Protein AF-A0A220SX98-F1 (afdb_monomer_lite)

Radius of gyration: 22.5 Å; chains: 1; bounding box: 33×37×73 Å

Sequence (155 aa):
MLACMFTDADPYYVVPEGYNEDTEEEHKTVSHGMESIKSLPAYPVTEPDLQLIQVLAFIEEEQPDDSPYGVLLKDIGEYLLEQDLPAVHGSNKS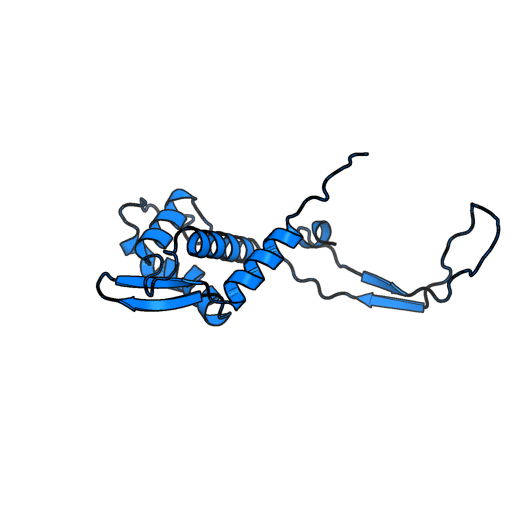PGEAEDIYPTVNQKVVNPLLKRQLISKTRLNGGTQIRTTQEGKEMLALAESLTGEQPSGTL

Structure (mmCIF, N/CA/C/O backbone):
data_AF-A0A220SX98-F1
#
_entry.id   AF-A0A220SX98-F1
#
loop_
_atom_site.group_PDB
_atom_site.id
_atom_site.type_symbol
_atom_site.label_atom_id
_atom_site.label_alt_id
_atom_site.label_comp_id
_atom_site.label_asym_id
_atom_site.label_entity_id
_atom_site.label_seq_id
_atom_site.pdbx_PDB_ins_code
_atom_site.Cartn_x
_atom_site.Cartn_y
_atom_site.Cartn_z
_atom_site.occupancy
_atom_site.B_iso_or_equiv
_atom_site.auth_seq_id
_atom_site.auth_comp_id
_atom_site.auth_asym_id
_atom_site.auth_atom_id
_atom_site.pdbx_PDB_model_num
ATOM 1 N N . MET A 1 1 ? 0.215 -5.978 -26.351 1.00 51.53 1 MET A N 1
ATOM 2 C CA . MET A 1 1 ? 1.145 -6.582 -25.370 1.00 51.53 1 MET A CA 1
ATOM 3 C C . MET A 1 1 ? 0.519 -6.720 -23.988 1.00 51.53 1 MET A C 1
ATOM 5 O O . MET A 1 1 ? 0.651 -7.792 -23.425 1.00 51.53 1 MET A O 1
ATOM 9 N N . LEU A 1 2 ? -0.230 -5.730 -23.482 1.00 48.94 2 LEU A N 1
ATOM 10 C CA . LEU A 1 2 ? -0.939 -5.845 -22.194 1.00 48.94 2 LEU A CA 1
ATOM 11 C C . LEU A 1 2 ? -1.911 -7.032 -22.121 1.00 48.94 2 LEU A C 1
ATOM 13 O O . LEU A 1 2 ? -1.842 -7.798 -21.172 1.00 48.94 2 LEU A O 1
ATOM 17 N N . ALA A 1 3 ? -2.727 -7.270 -23.156 1.00 47.91 3 ALA A N 1
ATOM 18 C CA . ALA A 1 3 ? -3.618 -8.439 -23.195 1.00 47.91 3 ALA A CA 1
ATOM 19 C C . ALA A 1 3 ? -2.865 -9.780 -23.066 1.00 47.91 3 ALA A C 1
ATOM 21 O O . ALA A 1 3 ? -3.384 -10.715 -22.472 1.00 47.91 3 ALA A O 1
ATOM 22 N N . CYS A 1 4 ? -1.626 -9.852 -23.565 1.00 46.12 4 CYS A N 1
ATOM 23 C CA . CYS A 1 4 ? -0.768 -11.024 -23.406 1.00 46.12 4 CYS A CA 1
ATOM 24 C C . CYS A 1 4 ? -0.206 -11.136 -21.982 1.00 46.12 4 CYS A C 1
ATOM 26 O O . CYS A 1 4 ? 0.002 -12.251 -21.541 1.00 46.12 4 CYS A O 1
ATOM 28 N N . MET A 1 5 ? 0.005 -10.022 -21.264 1.00 54.25 5 MET A N 1
ATOM 29 C CA . MET A 1 5 ? 0.487 -10.001 -19.869 1.00 54.25 5 MET A CA 1
ATOM 30 C C . MET A 1 5 ? -0.580 -10.435 -18.854 1.00 54.25 5 MET A C 1
ATOM 32 O O . MET A 1 5 ? -0.233 -10.885 -17.767 1.00 54.25 5 MET A O 1
ATOM 36 N N . PHE A 1 6 ? -1.864 -10.320 -19.217 1.00 53.19 6 PHE A N 1
ATOM 37 C CA . PHE A 1 6 ? -2.990 -10.917 -18.485 1.00 53.19 6 PHE A CA 1
ATOM 38 C C . PHE A 1 6 ? -3.149 -12.427 -18.758 1.00 53.19 6 PHE A C 1
ATOM 40 O O . PHE A 1 6 ? -4.004 -13.076 -18.160 1.00 53.19 6 PHE A O 1
ATOM 47 N N . THR A 1 7 ? -2.342 -12.993 -19.662 1.00 54.16 7 THR A N 1
ATOM 48 C CA . THR A 1 7 ? -2.338 -14.415 -20.039 1.00 54.16 7 THR A CA 1
ATOM 49 C C . THR A 1 7 ? -0.933 -15.007 -19.877 1.00 54.16 7 THR A C 1
ATOM 51 O O . THR A 1 7 ? 0.038 -14.272 -19.753 1.00 54.16 7 THR A O 1
ATOM 54 N N . ASP A 1 8 ? -0.781 -16.330 -19.908 1.00 57.34 8 ASP A N 1
ATOM 55 C CA . ASP A 1 8 ? 0.533 -17.000 -19.815 1.00 57.34 8 ASP A CA 1
ATOM 56 C C . ASP A 1 8 ? 1.270 -17.017 -21.176 1.00 57.34 8 ASP A C 1
ATOM 58 O O . ASP A 1 8 ? 1.708 -18.056 -21.663 1.00 57.34 8 ASP A O 1
ATOM 62 N N . ALA A 1 9 ? 1.291 -15.876 -21.876 1.00 59.44 9 ALA A N 1
ATOM 63 C CA . ALA A 1 9 ? 1.797 -15.764 -23.244 1.00 59.44 9 ALA A CA 1
ATOM 64 C C . ALA A 1 9 ? 3.197 -15.130 -23.285 1.00 59.44 9 ALA A C 1
ATOM 66 O O . ALA A 1 9 ? 3.392 -14.034 -22.764 1.00 59.44 9 ALA A O 1
ATOM 67 N N .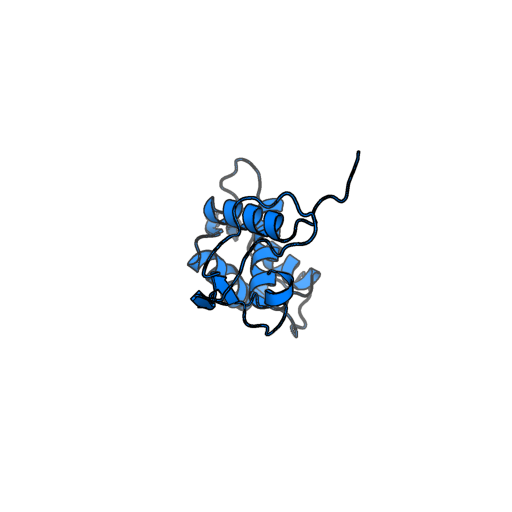 ASP A 1 10 ? 4.141 -15.775 -23.980 1.00 60.31 10 ASP A N 1
ATOM 68 C CA . ASP A 1 10 ? 5.526 -15.308 -24.128 1.00 60.31 10 ASP A CA 1
ATOM 69 C C . ASP A 1 10 ? 5.661 -14.207 -25.202 1.00 60.31 10 ASP A C 1
ATOM 71 O O . ASP A 1 10 ? 5.522 -14.486 -26.401 1.00 60.31 10 ASP A O 1
ATOM 75 N N . PRO A 1 11 ? 5.957 -12.946 -24.831 1.00 66.69 11 PRO A N 1
ATOM 76 C CA . PRO A 1 11 ? 6.119 -11.878 -25.804 1.00 66.69 11 PRO A CA 1
ATOM 77 C C . PRO A 1 11 ? 7.473 -11.981 -26.515 1.00 66.69 11 PRO A C 1
ATOM 79 O O . PRO A 1 11 ? 8.537 -12.104 -25.900 1.00 66.69 11 PRO A O 1
ATOM 82 N N . TYR A 1 12 ? 7.446 -11.844 -27.838 1.00 65.94 12 TYR A N 1
ATOM 83 C CA . TYR A 1 12 ? 8.647 -11.782 -28.659 1.00 65.94 12 TYR A CA 1
ATOM 84 C C . TYR A 1 12 ? 8.547 -10.661 -29.693 1.00 65.94 12 TYR A C 1
ATOM 86 O O . TYR A 1 12 ? 7.475 -10.357 -30.214 1.00 65.94 12 TYR A O 1
ATOM 94 N N . TYR A 1 13 ? 9.684 -10.036 -29.982 1.00 77.94 13 TYR A N 1
ATOM 95 C CA . TYR A 1 13 ? 9.825 -9.031 -31.028 1.00 77.94 13 TYR A CA 1
ATOM 96 C C . TYR A 1 13 ? 10.687 -9.590 -32.160 1.00 77.94 13 TYR A C 1
ATOM 98 O O . TYR A 1 13 ? 11.760 -10.144 -31.908 1.00 77.94 13 TYR A O 1
ATOM 106 N N . VAL A 1 14 ? 10.224 -9.440 -33.401 1.00 79.06 14 VAL A N 1
ATOM 107 C CA . VAL A 1 14 ? 10.950 -9.885 -34.595 1.00 79.06 14 VAL A CA 1
ATOM 108 C C . VAL A 1 14 ? 11.662 -8.696 -35.223 1.00 79.06 14 VAL A C 1
ATOM 110 O O . VAL A 1 14 ? 11.027 -7.696 -35.551 1.00 79.06 14 VAL A O 1
ATOM 113 N N . VAL A 1 15 ? 12.974 -8.823 -35.412 1.00 81.69 15 VAL A N 1
ATOM 114 C CA . VAL A 1 15 ? 13.767 -7.885 -36.211 1.00 81.69 15 VAL A CA 1
ATOM 115 C C . VAL A 1 15 ? 13.828 -8.433 -37.642 1.00 81.69 15 VAL A C 1
ATOM 117 O O . VAL A 1 15 ? 14.360 -9.535 -37.830 1.00 81.69 15 VAL A O 1
ATOM 120 N N . PRO A 1 16 ? 13.256 -7.740 -38.644 1.00 81.06 16 PRO A N 1
ATOM 121 C CA . PRO A 1 16 ? 13.360 -8.169 -40.035 1.00 81.06 16 PRO A CA 1
ATOM 122 C C . PRO A 1 16 ? 14.769 -7.915 -40.582 1.00 81.06 16 PRO A C 1
ATOM 124 O O . PRO A 1 16 ? 15.463 -7.018 -40.113 1.00 81.06 16 PRO A O 1
ATOM 127 N N . GLU A 1 17 ? 15.172 -8.679 -41.598 1.00 81.00 17 GLU A N 1
ATOM 128 C CA . GLU A 1 17 ? 16.478 -8.506 -42.264 1.00 81.00 17 GLU A CA 1
ATOM 129 C C . GLU A 1 17 ? 16.532 -7.234 -43.118 1.00 81.00 17 GLU A C 1
ATOM 131 O O . GLU A 1 17 ? 17.605 -6.689 -43.364 1.00 81.00 17 GLU A O 1
ATOM 136 N N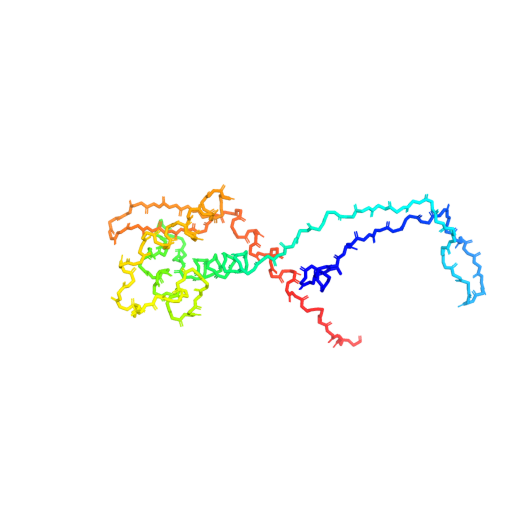 . GLY A 1 18 ? 15.376 -6.757 -43.579 1.00 76.69 18 GLY A N 1
ATOM 137 C CA . GLY A 1 18 ? 15.283 -5.553 -44.387 1.00 76.69 18 GLY A CA 1
ATOM 138 C C . GLY A 1 18 ? 13.864 -5.012 -44.471 1.00 76.69 18 GLY A C 1
ATOM 139 O O . GLY A 1 18 ? 12.875 -5.724 -44.256 1.00 76.69 18 GLY A O 1
ATOM 140 N N . TYR A 1 19 ? 13.785 -3.727 -44.793 1.00 75.50 19 TYR A N 1
ATOM 141 C CA . TYR A 1 19 ? 12.551 -3.040 -45.140 1.00 75.50 19 TYR A CA 1
ATOM 142 C C . TYR A 1 19 ? 12.588 -2.732 -46.633 1.00 75.50 19 TYR A C 1
ATOM 144 O O . TYR A 1 19 ? 13.617 -2.310 -47.157 1.00 75.50 19 TYR A O 1
ATOM 152 N N . ASN A 1 20 ? 11.475 -2.968 -47.320 1.00 75.06 20 ASN A N 1
ATOM 153 C CA . ASN A 1 20 ? 11.352 -2.581 -48.717 1.00 75.06 20 ASN A CA 1
ATOM 154 C C . ASN A 1 20 ? 11.124 -1.067 -48.761 1.00 75.06 20 ASN A C 1
ATOM 156 O O . ASN A 1 20 ? 10.031 -0.596 -48.452 1.00 75.06 20 ASN A O 1
ATOM 160 N N . GLU A 1 21 ? 12.163 -0.313 -49.104 1.00 64.94 21 GLU A N 1
ATOM 161 C CA . GLU A 1 21 ? 12.055 1.120 -49.365 1.00 64.94 21 GLU A CA 1
ATOM 162 C C . GLU A 1 21 ? 11.456 1.301 -50.764 1.00 64.94 21 GLU A C 1
ATOM 164 O O . GLU A 1 21 ? 12.055 0.901 -51.758 1.00 64.94 21 GLU A O 1
ATOM 169 N N . ASP A 1 22 ? 10.239 1.841 -50.802 1.00 60.22 22 ASP A N 1
ATOM 170 C CA . ASP A 1 22 ? 9.494 2.262 -51.987 1.00 60.22 22 ASP A CA 1
ATOM 171 C C . ASP A 1 22 ? 9.299 1.208 -53.087 1.00 60.22 22 ASP A C 1
ATOM 173 O O . ASP A 1 22 ? 10.125 0.970 -53.967 1.00 60.22 22 ASP A O 1
ATOM 177 N N . THR A 1 23 ? 8.093 0.649 -53.140 1.00 50.66 23 THR A N 1
ATOM 178 C CA . THR A 1 23 ? 7.536 0.236 -54.429 1.00 50.66 23 THR A CA 1
ATOM 179 C C . THR A 1 23 ? 6.112 0.744 -54.530 1.00 50.66 23 THR A C 1
ATOM 181 O O . THR A 1 23 ? 5.290 0.468 -53.663 1.00 50.66 23 THR A O 1
ATOM 184 N N . GLU A 1 24 ? 5.837 1.481 -55.605 1.00 55.53 24 GLU A N 1
ATOM 185 C CA . GLU A 1 24 ? 4.546 2.042 -56.034 1.00 55.53 24 GLU A CA 1
ATOM 186 C C . GLU A 1 24 ? 3.468 0.963 -56.325 1.00 55.53 24 GLU A C 1
ATOM 188 O O . GLU A 1 24 ? 2.552 1.163 -57.116 1.00 55.53 24 GLU A O 1
ATOM 193 N N . GLU A 1 25 ? 3.569 -0.208 -55.694 1.00 55.97 25 GLU A N 1
ATOM 194 C CA . GLU A 1 25 ? 2.644 -1.330 -55.784 1.00 55.97 25 GLU A CA 1
ATOM 195 C C . GLU A 1 25 ? 2.012 -1.542 -54.400 1.00 55.97 25 GLU A C 1
ATOM 197 O O . GLU A 1 25 ? 2.662 -2.042 -53.482 1.00 55.97 25 GLU A O 1
ATOM 202 N N . GLU A 1 26 ? 0.729 -1.193 -54.257 1.00 55.12 26 GLU A N 1
ATOM 203 C CA . GLU A 1 26 ? -0.064 -1.164 -53.007 1.00 55.12 26 GLU A CA 1
ATOM 204 C C . GLU A 1 26 ? -0.167 -2.507 -52.232 1.00 55.12 26 GLU A C 1
ATOM 206 O O . GLU A 1 26 ? -0.893 -2.610 -51.241 1.00 55.12 26 GLU A O 1
ATOM 211 N N . HIS A 1 27 ? 0.550 -3.558 -52.642 1.00 55.62 27 HIS A N 1
ATOM 212 C CA . HIS A 1 27 ? 0.409 -4.925 -52.127 1.00 55.62 27 HIS A CA 1
ATOM 213 C C . HIS A 1 27 ? 1.731 -5.666 -51.857 1.00 55.62 27 HIS A C 1
ATOM 215 O O . HIS A 1 27 ? 1.743 -6.899 -51.842 1.00 55.62 27 HIS A O 1
ATOM 221 N N . LYS A 1 28 ? 2.852 -4.971 -51.625 1.00 58.12 28 LYS A N 1
ATOM 222 C CA . LYS A 1 28 ? 4.076 -5.618 -51.112 1.00 58.12 28 LYS A CA 1
ATOM 223 C C . LYS A 1 28 ? 4.196 -5.494 -49.596 1.00 58.12 28 LYS A C 1
ATOM 225 O O . LYS A 1 28 ? 3.909 -4.457 -49.008 1.00 58.12 28 LYS A O 1
ATOM 230 N N . THR A 1 29 ? 4.631 -6.578 -48.954 1.00 58.88 29 THR A N 1
ATOM 231 C CA . THR A 1 29 ? 4.940 -6.597 -47.521 1.00 58.88 29 THR A CA 1
ATOM 232 C C . THR A 1 29 ? 6.091 -5.638 -47.220 1.00 58.88 29 THR A C 1
ATOM 234 O O . THR A 1 29 ? 7.131 -5.682 -47.874 1.00 58.88 29 THR A O 1
ATOM 237 N N . VAL A 1 30 ? 5.896 -4.781 -46.216 1.00 73.12 30 VAL A N 1
ATOM 238 C CA . VAL A 1 30 ? 6.814 -3.687 -45.842 1.00 73.12 30 VAL A CA 1
ATOM 239 C C . VAL A 1 30 ? 8.183 -4.197 -45.375 1.00 73.12 30 VAL A C 1
ATOM 241 O O . VAL A 1 30 ? 9.195 -3.531 -45.566 1.00 73.12 30 VAL A O 1
ATOM 244 N N . SER A 1 31 ? 8.235 -5.395 -44.800 1.00 74.38 31 SER A N 1
ATOM 245 C CA . SER A 1 31 ? 9.464 -6.040 -44.342 1.00 74.38 31 SER A CA 1
ATOM 246 C C . SER A 1 31 ? 9.642 -7.420 -44.969 1.00 74.38 31 SER A C 1
ATOM 248 O O . SER A 1 31 ? 8.674 -8.057 -45.400 1.00 74.38 31 SER A O 1
ATOM 250 N N . HIS A 1 32 ? 10.889 -7.886 -45.025 1.00 77.31 32 HIS A N 1
ATOM 251 C CA . HIS A 1 32 ? 11.222 -9.242 -45.445 1.00 77.31 32 HIS A CA 1
ATOM 252 C C . HIS A 1 32 ? 12.319 -9.849 -44.565 1.00 77.31 32 HIS A C 1
ATOM 254 O O . HIS A 1 32 ? 13.124 -9.145 -43.950 1.00 77.31 32 HIS A O 1
ATOM 260 N N . GLY A 1 33 ? 12.355 -11.181 -44.542 1.00 78.69 33 GLY A N 1
ATOM 261 C CA . GLY A 1 33 ? 13.331 -11.937 -43.762 1.00 78.69 33 GLY A CA 1
ATOM 262 C C . GLY A 1 33 ? 13.100 -11.866 -42.249 1.00 78.69 33 GLY A C 1
ATOM 263 O O . GLY A 1 33 ? 12.264 -11.112 -41.750 1.00 78.69 33 GLY A O 1
ATOM 264 N N . MET A 1 34 ? 13.847 -12.684 -41.514 1.00 76.12 34 MET A N 1
ATOM 265 C CA . MET A 1 34 ? 13.869 -12.696 -40.052 1.00 76.12 34 MET A CA 1
ATOM 266 C C . MET A 1 34 ? 15.325 -12.776 -39.600 1.00 76.12 34 MET A C 1
ATOM 268 O O . MET A 1 34 ? 15.916 -13.850 -39.635 1.00 76.12 34 MET A O 1
ATOM 272 N N . GLU A 1 35 ? 15.886 -11.653 -39.154 1.00 80.25 35 GLU A N 1
ATOM 273 C CA . GLU A 1 35 ? 17.280 -11.601 -38.708 1.00 80.25 35 GLU A CA 1
ATOM 274 C C . GLU A 1 35 ? 17.412 -12.210 -37.310 1.00 80.25 35 GLU A C 1
ATOM 276 O O . GLU A 1 35 ? 18.296 -13.019 -37.032 1.00 80.25 35 GLU A O 1
ATOM 281 N N . SER A 1 36 ? 16.516 -11.820 -36.400 1.00 74.12 36 SER A N 1
ATOM 282 C CA . SER A 1 36 ? 16.536 -12.316 -35.028 1.00 74.12 36 SER A CA 1
ATOM 283 C C . SER A 1 36 ? 15.187 -12.179 -34.328 1.00 74.12 36 SER A C 1
ATOM 285 O O . SER A 1 36 ? 14.379 -11.297 -34.630 1.00 74.12 36 SER A O 1
ATOM 287 N N . ILE A 1 37 ? 14.965 -13.057 -33.348 1.00 78.88 37 ILE A N 1
ATOM 288 C CA . ILE A 1 37 ? 13.867 -12.952 -32.386 1.00 78.88 37 ILE A CA 1
ATOM 289 C C . ILE A 1 37 ? 14.461 -12.487 -31.061 1.00 78.88 37 ILE A C 1
ATOM 291 O O . ILE A 1 37 ? 15.365 -13.124 -30.518 1.00 78.88 37 ILE A O 1
ATOM 295 N N . LYS A 1 38 ? 13.937 -11.385 -30.526 1.00 77.69 38 LYS A N 1
ATOM 296 C CA . LYS A 1 38 ? 14.259 -10.911 -29.180 1.00 77.69 38 LYS A CA 1
ATOM 297 C C . LYS A 1 38 ? 13.114 -11.281 -28.249 1.00 77.69 38 LYS A C 1
ATOM 299 O O . LYS A 1 38 ? 11.990 -10.818 -28.433 1.00 77.69 38 LYS A O 1
ATOM 304 N N . SER A 1 39 ? 13.410 -12.119 -27.260 1.00 60.41 39 SER A N 1
ATOM 305 C CA . SER A 1 39 ? 12.489 -12.379 -26.154 1.00 60.41 39 SER A CA 1
ATOM 306 C C . SER A 1 39 ? 12.358 -11.103 -25.327 1.00 60.41 39 SER A C 1
ATOM 308 O O . SER A 1 39 ? 13.367 -10.505 -24.940 1.00 60.41 39 SER A O 1
ATOM 310 N N . LEU A 1 40 ? 11.124 -10.655 -25.116 1.00 63.97 40 LEU A N 1
ATOM 311 C CA . LEU A 1 40 ? 10.849 -9.551 -24.209 1.00 63.97 40 LEU A CA 1
ATOM 312 C C . LEU A 1 40 ? 10.631 -10.134 -22.809 1.00 63.97 40 LEU A C 1
ATOM 314 O O . LEU A 1 40 ? 9.996 -11.182 -22.689 1.00 63.97 40 LEU A O 1
ATOM 318 N N . PRO A 1 41 ? 11.136 -9.490 -21.743 1.00 52.84 41 PRO A N 1
ATOM 319 C CA . PRO A 1 41 ? 10.835 -9.939 -20.394 1.00 52.84 41 PRO A CA 1
ATOM 320 C C . PRO A 1 41 ? 9.320 -9.869 -20.172 1.00 52.84 41 PRO A C 1
ATOM 322 O O . PRO A 1 41 ? 8.716 -8.797 -20.255 1.00 52.84 41 PRO A O 1
ATOM 325 N N . ALA A 1 42 ? 8.707 -11.019 -19.899 1.00 53.00 42 ALA A N 1
ATOM 326 C CA . ALA A 1 42 ? 7.346 -11.074 -19.402 1.00 53.00 42 ALA A CA 1
ATOM 327 C C . ALA A 1 42 ? 7.356 -10.571 -17.953 1.00 53.00 42 ALA A C 1
ATOM 329 O O . ALA A 1 42 ? 7.976 -11.177 -17.080 1.00 53.00 42 ALA A O 1
ATOM 330 N N . TYR A 1 43 ? 6.691 -9.445 -17.705 1.00 54.97 43 TYR A N 1
ATOM 331 C CA . TYR A 1 43 ? 6.339 -9.008 -16.357 1.00 54.97 43 TYR A CA 1
ATOM 332 C C . TYR A 1 43 ? 4.878 -9.400 -16.123 1.00 54.97 43 TYR A C 1
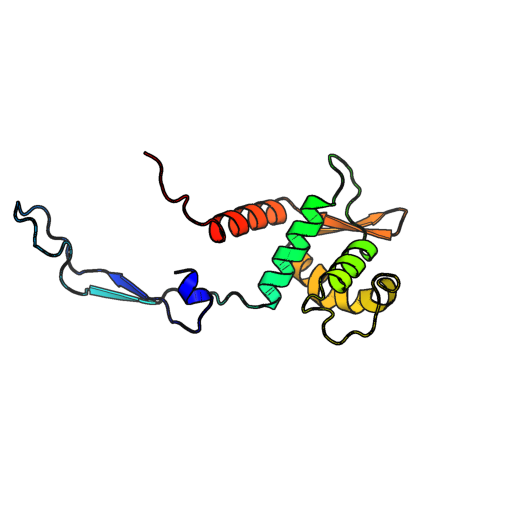ATOM 334 O O . TYR A 1 43 ? 3.993 -8.612 -16.458 1.00 54.97 43 TYR A O 1
ATOM 342 N N . PRO A 1 44 ? 4.593 -10.625 -15.640 1.00 55.16 44 PRO A N 1
ATOM 343 C CA . PRO A 1 44 ? 3.226 -11.011 -15.329 1.00 55.16 44 PRO A CA 1
ATOM 344 C C . PRO A 1 44 ? 2.701 -10.094 -14.224 1.00 55.16 44 PRO A C 1
ATOM 346 O O . PRO A 1 44 ? 3.303 -9.995 -13.153 1.00 55.16 44 PRO A O 1
ATOM 349 N N . VAL A 1 45 ? 1.590 -9.409 -14.492 1.00 61.12 45 VAL A N 1
ATOM 350 C CA . VAL A 1 45 ? 0.887 -8.628 -13.471 1.00 61.12 45 VAL A CA 1
ATOM 351 C C . VAL A 1 45 ? 0.024 -9.611 -12.697 1.00 61.12 45 VAL A C 1
ATOM 353 O O . VAL A 1 45 ? -0.936 -10.163 -13.229 1.00 61.12 45 VAL A O 1
ATOM 356 N N . THR A 1 46 ? 0.404 -9.890 -11.454 1.00 65.62 46 THR A N 1
ATOM 357 C CA . THR A 1 46 ? -0.323 -10.845 -10.613 1.00 65.62 46 THR A CA 1
ATOM 358 C C . THR A 1 46 ? -1.457 -10.144 -9.856 1.00 65.62 46 THR A C 1
ATOM 360 O O . THR A 1 46 ? -1.399 -8.936 -9.635 1.00 65.62 46 THR A O 1
ATOM 363 N N . GLU A 1 47 ? -2.493 -10.873 -9.421 1.00 61.34 47 GLU A N 1
ATOM 364 C CA . GLU A 1 47 ? -3.556 -10.322 -8.551 1.00 61.34 47 GLU A CA 1
ATOM 365 C C . GLU A 1 47 ? -3.010 -9.535 -7.335 1.00 61.34 47 GLU A C 1
ATOM 367 O O . GLU A 1 47 ? -3.518 -8.444 -7.062 1.00 61.34 47 GLU A O 1
ATOM 372 N N . PRO A 1 48 ? -1.950 -10.001 -6.635 1.00 65.25 48 PRO A N 1
ATOM 373 C CA . PRO A 1 48 ? -1.264 -9.203 -5.624 1.00 65.25 48 PRO A CA 1
ATOM 374 C C . PRO A 1 48 ? -0.794 -7.831 -6.112 1.00 65.25 48 PRO A C 1
ATOM 376 O O . PRO A 1 48 ? -0.879 -6.868 -5.358 1.00 65.25 48 PRO A O 1
ATOM 379 N N . ASP A 1 49 ? -0.313 -7.705 -7.348 1.00 79.88 49 ASP A N 1
ATOM 380 C CA . ASP A 1 49 ? 0.144 -6.418 -7.873 1.00 79.88 49 ASP A CA 1
ATOM 381 C C . ASP A 1 49 ? -1.031 -5.470 -8.155 1.00 79.88 49 ASP A C 1
ATOM 383 O O . ASP A 1 49 ? -0.924 -4.283 -7.849 1.00 79.88 49 ASP A O 1
ATOM 387 N N . LEU A 1 50 ? -2.173 -5.981 -8.632 1.00 87.44 50 LEU A N 1
ATOM 388 C CA . LEU A 1 50 ? -3.386 -5.172 -8.830 1.00 87.44 50 LEU A CA 1
ATOM 389 C C . LEU A 1 50 ? -3.936 -4.635 -7.507 1.00 87.44 50 LEU A C 1
ATOM 391 O O . LEU A 1 50 ? -4.249 -3.449 -7.412 1.00 87.44 50 LEU A O 1
ATOM 395 N N . GLN A 1 51 ? -3.977 -5.472 -6.465 1.00 93.38 51 GLN A N 1
ATOM 396 C CA . GLN A 1 51 ? -4.385 -5.034 -5.131 1.00 93.38 51 GLN A CA 1
ATOM 397 C C . GLN A 1 51 ? -3.516 -3.872 -4.628 1.00 93.38 51 GLN A C 1
ATOM 399 O O . GLN A 1 51 ? -4.026 -2.922 -4.035 1.00 93.38 51 GLN A O 1
ATOM 404 N N . LEU A 1 52 ? -2.196 -3.953 -4.822 1.00 94.62 52 LEU A N 1
ATOM 405 C CA . LEU A 1 52 ? -1.281 -2.913 -4.355 1.00 94.62 52 LEU A CA 1
ATOM 406 C C . LEU A 1 52 ? -1.520 -1.585 -5.075 1.00 94.62 52 LEU A C 1
ATOM 408 O O . LEU A 1 52 ? -1.498 -0.550 -4.416 1.00 94.62 52 LEU A O 1
ATOM 412 N N . ILE A 1 53 ? -1.783 -1.612 -6.386 1.00 93.75 53 ILE A N 1
ATOM 413 C CA . ILE A 1 53 ? -2.139 -0.411 -7.154 1.00 93.75 53 ILE A CA 1
ATOM 414 C C . ILE A 1 53 ? -3.486 0.152 -6.696 1.00 93.75 53 ILE A C 1
ATOM 416 O O . ILE A 1 53 ? -3.595 1.355 -6.482 1.00 93.75 53 ILE A O 1
ATOM 420 N N . GLN A 1 54 ? -4.483 -0.702 -6.468 1.00 95.31 54 GLN A N 1
ATOM 421 C CA . GLN A 1 54 ? -5.799 -0.275 -5.996 1.00 95.31 54 GLN A CA 1
ATOM 422 C C . GLN A 1 54 ? -5.727 0.409 -4.623 1.00 95.31 54 GLN A C 1
ATOM 424 O O . GLN A 1 54 ? -6.310 1.472 -4.428 1.00 95.31 54 GLN A O 1
ATOM 429 N N . VAL A 1 55 ? -4.965 -0.150 -3.676 1.00 97.31 55 VAL A N 1
ATOM 430 C CA . VAL A 1 55 ? -4.766 0.498 -2.370 1.00 97.31 55 VAL A CA 1
ATOM 431 C C . VAL A 1 55 ? -3.923 1.769 -2.494 1.00 97.31 55 VAL A C 1
ATOM 433 O O . VAL A 1 55 ? -4.173 2.734 -1.780 1.00 97.31 55 VAL A O 1
ATOM 436 N N . LEU A 1 56 ? -2.930 1.797 -3.388 1.00 96.94 56 LEU A N 1
ATOM 437 C CA . LEU A 1 56 ? -2.143 3.004 -3.643 1.00 96.94 56 LEU A CA 1
ATOM 438 C C . LEU A 1 56 ? -3.024 4.146 -4.172 1.00 96.94 56 LEU A C 1
ATOM 440 O O . LEU A 1 56 ? -2.870 5.273 -3.712 1.00 96.94 56 LEU A O 1
ATOM 444 N N . ALA A 1 57 ? -3.960 3.840 -5.075 1.00 96.75 57 ALA A N 1
ATOM 445 C CA . ALA A 1 57 ? -4.929 4.796 -5.607 1.00 96.75 57 ALA A CA 1
ATOM 446 C C . ALA A 1 57 ? -5.848 5.326 -4.499 1.00 96.75 57 ALA A C 1
ATOM 448 O O . ALA A 1 57 ? -5.972 6.535 -4.344 1.00 96.75 57 ALA A O 1
ATOM 449 N N . PHE A 1 58 ? -6.383 4.434 -3.659 1.00 97.62 58 PHE A N 1
ATOM 450 C CA . PHE A 1 58 ? -7.177 4.816 -2.487 1.00 97.62 58 PHE A CA 1
ATOM 451 C C . PHE A 1 58 ? -6.411 5.757 -1.540 1.00 97.62 58 PHE A C 1
ATOM 453 O O . PHE A 1 58 ? -6.951 6.758 -1.083 1.00 97.62 58 PHE A O 1
ATOM 460 N N . ILE A 1 59 ? -5.133 5.472 -1.261 1.00 97.38 59 ILE A N 1
ATOM 461 C CA . ILE A 1 59 ? -4.302 6.340 -0.409 1.00 97.38 59 ILE A CA 1
ATOM 462 C C . ILE A 1 59 ? -4.117 7.730 -1.035 1.00 97.38 59 ILE A C 1
ATOM 464 O O . ILE A 1 59 ? -4.117 8.719 -0.305 1.00 97.38 59 ILE A O 1
ATOM 468 N N . GLU A 1 60 ? -3.920 7.811 -2.353 1.00 96.38 60 GLU A N 1
ATOM 469 C CA . GLU A 1 60 ? -3.758 9.086 -3.059 1.00 96.38 60 GLU A CA 1
ATOM 470 C C . GLU A 1 60 ? -5.053 9.903 -3.091 1.00 96.38 60 GLU A C 1
ATOM 472 O O . GLU A 1 60 ? -4.978 11.121 -2.959 1.00 96.38 60 GLU A O 1
ATOM 477 N N . GLU A 1 61 ? -6.204 9.247 -3.234 1.00 95.88 61 GLU A N 1
ATOM 478 C CA . GLU A 1 61 ? -7.525 9.886 -3.269 1.00 95.88 61 GLU A CA 1
ATOM 479 C C . GLU A 1 61 ? -7.951 10.414 -1.891 1.00 95.88 61 GLU A C 1
ATOM 481 O O . GLU A 1 61 ? -8.426 11.541 -1.777 1.00 95.88 61 GLU A O 1
ATOM 486 N N . GLU A 1 62 ? -7.733 9.630 -0.831 1.00 96.50 62 GLU A N 1
ATOM 487 C CA . GLU A 1 62 ? -8.223 9.952 0.516 1.00 96.50 62 GLU A CA 1
ATOM 488 C C . GLU A 1 62 ? -7.228 10.751 1.373 1.00 96.50 62 GLU A C 1
ATOM 490 O O . GLU A 1 62 ? -7.572 11.236 2.457 1.00 96.50 62 GLU A O 1
ATOM 495 N N . GLN A 1 63 ? -5.964 10.887 0.953 1.00 94.06 63 GLN A N 1
ATOM 496 C CA . GLN A 1 63 ? -5.018 11.697 1.721 1.00 94.06 63 GLN A CA 1
ATOM 497 C C . GLN A 1 63 ? -5.399 13.191 1.651 1.00 94.06 63 GLN A C 1
ATOM 499 O O . GLN A 1 63 ? -5.699 13.707 0.578 1.00 94.06 63 GLN A O 1
ATOM 504 N N . PRO A 1 64 ? -5.305 13.947 2.757 1.00 91.06 64 PRO A N 1
ATOM 505 C CA . PRO A 1 64 ? -5.591 15.377 2.719 1.00 91.06 64 PRO A CA 1
ATOM 506 C C . PRO A 1 64 ? -4.565 16.167 1.888 1.00 91.06 64 PRO A C 1
ATOM 508 O O . PRO A 1 64 ? -3.348 15.960 2.018 1.00 91.06 64 PRO A O 1
ATOM 511 N N . ASP A 1 65 ? -5.054 17.127 1.103 1.00 88.50 65 ASP A N 1
ATOM 512 C CA . ASP A 1 65 ? -4.226 18.085 0.364 1.00 88.50 65 ASP A CA 1
ATOM 513 C C . ASP A 1 65 ? -3.408 18.980 1.307 1.00 88.50 65 ASP A C 1
ATOM 515 O O . ASP A 1 65 ? -3.872 19.361 2.385 1.00 88.50 65 ASP A O 1
ATOM 519 N N . ASP A 1 66 ? -2.176 19.308 0.898 1.00 80.62 66 ASP A N 1
ATOM 520 C CA . ASP A 1 66 ? -1.271 20.250 1.583 1.00 80.62 66 ASP A CA 1
ATOM 521 C C . ASP A 1 66 ? -1.149 20.045 3.106 1.00 80.62 66 ASP A C 1
ATOM 523 O O . ASP A 1 66 ? -1.009 20.982 3.898 1.00 80.62 66 ASP A O 1
ATOM 527 N N . SER A 1 67 ? -1.175 18.783 3.531 1.00 82.44 67 SER A N 1
ATOM 528 C CA . SER A 1 67 ? -1.192 18.385 4.933 1.00 82.44 67 SER A CA 1
ATOM 529 C C . SER A 1 67 ? -0.061 17.406 5.248 1.00 82.44 67 SER A C 1
ATOM 531 O O . SER A 1 67 ? 0.203 16.493 4.463 1.00 82.44 67 SER A O 1
ATOM 533 N N . PRO A 1 68 ? 0.594 17.513 6.423 1.00 81.94 68 PRO A N 1
ATOM 534 C CA . PRO A 1 68 ? 1.511 16.471 6.878 1.00 81.94 68 PRO A CA 1
ATOM 535 C C . PRO A 1 68 ? 0.773 15.173 7.240 1.00 81.94 68 PRO A C 1
ATOM 537 O O . PRO A 1 68 ? 1.420 14.145 7.448 1.00 81.94 68 PRO A O 1
ATOM 540 N N . TYR A 1 69 ? -0.559 15.223 7.347 1.00 89.12 69 TYR A N 1
ATOM 541 C CA . TYR A 1 69 ? -1.391 14.066 7.622 1.00 89.12 69 TYR A CA 1
ATOM 542 C C . TYR A 1 69 ? -1.650 13.247 6.348 1.00 89.12 69 TYR A C 1
ATOM 544 O O . TYR A 1 69 ? -1.722 13.783 5.241 1.00 89.12 69 TYR A O 1
ATOM 552 N N . GLY A 1 70 ? -1.775 11.935 6.520 1.00 93.38 70 GLY A N 1
ATOM 553 C CA . GLY A 1 70 ? -2.177 10.970 5.502 1.00 93.38 70 GLY A CA 1
ATOM 554 C C . GLY A 1 70 ? -3.322 10.090 5.984 1.00 93.38 70 GLY A C 1
ATOM 555 O O . GLY A 1 70 ? -3.841 10.275 7.086 1.00 93.38 70 GLY A O 1
ATOM 556 N N . VAL A 1 71 ? -3.663 9.097 5.172 1.00 96.12 71 VAL A N 1
ATOM 557 C CA . VAL A 1 71 ? -4.723 8.125 5.454 1.00 96.12 71 VAL A CA 1
ATOM 558 C C . VAL A 1 71 ? -4.339 7.264 6.655 1.00 96.12 71 VAL A C 1
ATOM 560 O O . VAL A 1 71 ? -3.180 6.843 6.783 1.00 96.12 71 VAL A O 1
ATOM 563 N N . LEU A 1 72 ? -5.275 7.005 7.572 1.00 95.75 72 LEU A N 1
ATOM 564 C CA . LEU A 1 72 ? -4.981 6.155 8.721 1.00 95.75 72 LEU A CA 1
ATOM 565 C C . LEU A 1 72 ? -4.837 4.701 8.273 1.00 95.75 72 LEU A C 1
ATOM 567 O O . LEU A 1 72 ? -5.530 4.208 7.387 1.00 95.75 72 LEU A O 1
ATOM 571 N N . LEU A 1 73 ? -3.973 3.962 8.970 1.00 96.06 73 LEU A N 1
ATOM 572 C CA . LEU A 1 73 ? -3.885 2.510 8.794 1.00 96.06 73 LEU A CA 1
ATOM 573 C C . LEU A 1 73 ? -5.240 1.818 9.027 1.00 96.06 73 LEU A C 1
ATOM 575 O O . LEU A 1 73 ? -5.497 0.774 8.432 1.00 96.06 73 LEU A O 1
ATOM 579 N N . LYS A 1 74 ? -6.078 2.409 9.888 1.00 95.75 74 LYS A N 1
ATOM 580 C CA . LYS A 1 74 ? -7.448 1.968 10.133 1.00 95.75 74 LYS A CA 1
ATOM 581 C C . LYS A 1 74 ? -8.275 2.000 8.857 1.00 95.75 74 LYS A C 1
ATOM 583 O O . LYS A 1 74 ? -8.751 0.951 8.445 1.00 95.75 74 LYS A O 1
ATOM 588 N N . ASP A 1 75 ? -8.336 3.160 8.220 1.00 96.81 75 ASP A N 1
ATOM 589 C CA . ASP A 1 75 ? -9.147 3.413 7.029 1.00 96.81 75 ASP A CA 1
ATOM 590 C C . ASP A 1 75 ? -8.707 2.516 5.860 1.00 96.81 75 ASP A C 1
ATOM 592 O O . ASP A 1 75 ? -9.534 1.963 5.147 1.00 96.81 75 ASP A O 1
ATOM 596 N N . ILE A 1 76 ? -7.400 2.252 5.717 1.00 97.12 76 ILE A N 1
ATOM 597 C CA . ILE A 1 76 ? -6.896 1.275 4.731 1.00 97.12 76 ILE A CA 1
ATOM 598 C C . ILE A 1 76 ? -7.381 -0.146 5.054 1.00 97.12 76 ILE A C 1
ATOM 600 O O . ILE A 1 76 ? -7.699 -0.919 4.151 1.00 97.12 76 ILE A O 1
ATOM 604 N N . GLY A 1 77 ? -7.405 -0.524 6.334 1.00 96.75 77 GLY A N 1
ATOM 605 C CA . GLY A 1 77 ? -7.946 -1.811 6.770 1.00 96.75 77 GLY A CA 1
ATOM 606 C C . GLY A 1 77 ? -9.450 -1.931 6.520 1.00 96.75 77 GLY A C 1
ATOM 607 O O . GLY A 1 77 ? -9.899 -2.980 6.067 1.00 96.75 77 GLY A O 1
ATOM 608 N N . GLU A 1 78 ? -10.203 -0.859 6.769 1.00 97.06 78 GLU A N 1
ATOM 609 C CA . GLU A 1 78 ? -11.636 -0.764 6.471 1.00 97.06 78 GLU A CA 1
ATOM 610 C C . GLU A 1 78 ? -11.880 -0.923 4.971 1.00 97.06 78 GLU A C 1
ATOM 612 O O . GLU A 1 78 ? -12.595 -1.839 4.574 1.00 97.06 78 GLU A O 1
ATOM 617 N N . TYR A 1 79 ? -11.173 -0.153 4.141 1.00 97.38 79 TYR A N 1
ATOM 618 C CA . TYR A 1 79 ? -11.243 -0.244 2.683 1.00 97.38 79 TYR A CA 1
ATOM 619 C C . TYR A 1 79 ? -10.966 -1.660 2.161 1.00 97.38 79 TYR A C 1
ATOM 621 O O . TYR A 1 79 ? -11.704 -2.179 1.325 1.00 97.38 79 TYR A O 1
ATOM 629 N N . LEU A 1 80 ? -9.929 -2.328 2.682 1.00 96.12 80 LEU A N 1
ATOM 630 C CA . LEU A 1 80 ? -9.607 -3.707 2.302 1.00 96.12 80 LEU A CA 1
ATOM 631 C C . LEU A 1 80 ? -10.763 -4.675 2.583 1.00 96.12 80 LEU A C 1
ATOM 633 O O . LEU A 1 80 ? -10.995 -5.569 1.774 1.00 96.12 80 LEU A O 1
ATOM 637 N N . LEU A 1 81 ? -11.445 -4.520 3.722 1.00 95.69 81 LEU A N 1
ATOM 638 C CA . LEU A 1 81 ? -12.573 -5.363 4.129 1.00 95.69 81 LEU A CA 1
ATOM 639 C C . LEU A 1 81 ? -13.853 -5.027 3.361 1.00 95.69 81 LEU A C 1
ATOM 641 O O . LEU A 1 81 ? -14.597 -5.932 3.001 1.00 95.69 81 LEU A O 1
ATOM 645 N N . GLU A 1 82 ? -14.106 -3.748 3.092 1.00 95.44 82 GLU A N 1
ATOM 646 C CA . GLU A 1 82 ? -15.269 -3.291 2.324 1.00 95.44 82 GLU A CA 1
ATOM 647 C C . GLU A 1 82 ? -15.221 -3.750 0.869 1.00 95.44 82 GLU A C 1
ATOM 649 O O . GLU A 1 82 ? -16.237 -4.168 0.318 1.00 95.44 82 GLU A O 1
ATOM 654 N N . GLN A 1 83 ? -14.038 -3.689 0.260 1.00 94.25 83 GLN A N 1
ATOM 655 C CA . GLN A 1 83 ? -13.814 -4.112 -1.119 1.00 94.25 83 GLN A CA 1
ATOM 656 C C . GLN A 1 83 ? -13.484 -5.610 -1.242 1.00 94.25 83 GLN A C 1
ATOM 658 O O . GLN A 1 83 ? -13.225 -6.069 -2.351 1.00 94.25 83 GLN A O 1
ATOM 663 N N . ASP A 1 84 ? -13.465 -6.348 -0.122 1.00 92.50 84 ASP A N 1
ATOM 664 C CA . ASP A 1 84 ? -13.065 -7.761 -0.023 1.00 92.50 84 ASP A CA 1
ATOM 665 C C . ASP A 1 84 ? -11.804 -8.066 -0.848 1.00 92.50 84 ASP A C 1
ATOM 667 O O . ASP A 1 84 ? -11.810 -8.889 -1.754 1.00 92.50 84 ASP A O 1
ATOM 671 N N . LEU A 1 85 ? -10.713 -7.334 -0.594 1.00 94.06 85 LEU A N 1
ATOM 672 C CA . LEU A 1 85 ? -9.497 -7.457 -1.403 1.00 94.06 85 LEU A CA 1
ATOM 673 C C . LEU A 1 85 ? -8.645 -8.684 -1.008 1.00 94.06 85 LEU A C 1
ATOM 675 O O . LEU A 1 85 ? -8.663 -9.113 0.152 1.00 94.06 85 LEU A O 1
ATOM 679 N N . PRO A 1 86 ? -7.771 -9.199 -1.904 1.00 93.50 86 PRO A N 1
ATOM 680 C CA . PRO A 1 86 ? -7.032 -10.455 -1.698 1.00 93.50 86 PRO A CA 1
ATOM 681 C C . PRO A 1 86 ? -6.263 -10.594 -0.375 1.00 93.50 86 PRO A C 1
ATOM 683 O O . PRO A 1 86 ? -6.097 -11.692 0.163 1.00 93.50 86 PRO A O 1
ATOM 686 N N . ALA A 1 87 ? -5.780 -9.486 0.189 1.00 90.56 87 ALA A N 1
ATOM 687 C CA . ALA A 1 87 ? -5.072 -9.489 1.470 1.00 90.56 87 ALA A CA 1
ATOM 688 C C . ALA A 1 87 ? -5.934 -10.018 2.625 1.00 90.56 87 ALA A C 1
ATOM 690 O O . ALA A 1 87 ? -5.375 -10.648 3.533 1.00 90.56 87 ALA A O 1
ATOM 691 N N . VAL A 1 88 ? -7.246 -9.774 2.579 1.00 92.12 88 VAL A N 1
ATOM 692 C CA . VAL A 1 88 ? -8.209 -10.094 3.639 1.00 92.12 88 VAL A CA 1
ATOM 693 C C . VAL A 1 88 ? -9.187 -11.207 3.266 1.00 92.12 88 VAL A C 1
ATOM 695 O O . VAL A 1 88 ? -9.959 -11.610 4.132 1.00 92.12 88 VAL A O 1
ATOM 698 N N . HIS A 1 89 ? -9.110 -11.768 2.053 1.00 90.31 89 HIS A N 1
ATOM 699 C CA . HIS A 1 89 ? -9.892 -12.948 1.671 1.00 90.31 89 HIS A CA 1
ATOM 700 C C . HIS A 1 89 ? -9.821 -14.043 2.750 1.00 90.31 89 HIS A C 1
ATOM 702 O O . HIS A 1 89 ? -8.738 -14.440 3.197 1.00 90.31 89 HIS A O 1
ATOM 708 N N . GLY A 1 90 ? -10.987 -14.543 3.164 1.00 82.50 90 GLY A N 1
ATOM 709 C CA . GLY A 1 90 ? -11.115 -15.563 4.212 1.00 82.50 90 GLY A CA 1
ATOM 710 C C . GLY A 1 90 ? -11.041 -15.030 5.649 1.00 82.50 90 GLY A C 1
ATOM 711 O O . GLY A 1 90 ? -11.116 -15.814 6.595 1.00 82.50 90 GLY A O 1
ATOM 712 N N . SER A 1 91 ? -10.908 -13.717 5.837 1.00 85.81 91 SER A N 1
ATOM 713 C CA . SER A 1 91 ? -11.146 -13.063 7.122 1.00 85.81 91 SER A CA 1
ATOM 714 C C . SER A 1 91 ? -12.649 -13.003 7.407 1.00 85.81 91 SER A C 1
ATOM 716 O O . SER A 1 91 ? -13.431 -12.630 6.543 1.00 85.81 91 SER A O 1
ATOM 718 N N . ASN A 1 92 ? -13.060 -13.302 8.642 1.00 88.12 92 ASN A N 1
ATOM 719 C CA . ASN A 1 92 ? -14.451 -13.129 9.095 1.00 88.12 92 ASN A CA 1
ATOM 720 C C . ASN A 1 92 ? -14.685 -11.756 9.748 1.00 88.12 92 ASN A C 1
ATOM 722 O O . ASN A 1 92 ? -15.597 -11.604 10.559 1.00 88.12 92 ASN A O 1
ATOM 726 N N . LYS A 1 93 ? -13.799 -10.792 9.485 1.00 92.31 93 LYS A N 1
ATOM 727 C CA . LYS A 1 93 ? -13.805 -9.481 10.132 1.00 92.31 93 LYS A CA 1
ATOM 728 C C . LYS A 1 93 ? -14.669 -8.504 9.361 1.00 92.31 93 LYS A C 1
ATOM 730 O O . LYS A 1 93 ? -14.655 -8.487 8.137 1.00 92.31 93 LYS A O 1
ATOM 735 N N . SER A 1 94 ? -15.407 -7.691 10.100 1.00 91.62 94 SER A N 1
ATOM 736 C CA . SER A 1 94 ? -16.155 -6.566 9.546 1.00 91.62 94 SER A CA 1
ATOM 737 C C . SER A 1 94 ? -15.278 -5.308 9.482 1.00 91.62 94 SER A C 1
ATOM 739 O O . SER A 1 94 ? -14.312 -5.223 10.244 1.00 91.62 94 SER A O 1
ATOM 741 N N . PRO A 1 95 ? -15.597 -4.308 8.636 1.00 88.00 95 PRO A N 1
ATOM 742 C CA . PRO A 1 95 ? -14.843 -3.050 8.574 1.00 88.00 95 PRO A CA 1
ATOM 743 C C . PRO A 1 95 ? -14.624 -2.406 9.955 1.00 88.00 95 PRO A C 1
ATOM 745 O O . PRO A 1 95 ? -13.507 -2.033 10.296 1.00 88.00 95 PRO A O 1
ATOM 748 N N . GLY A 1 96 ? -15.626 -2.433 10.843 1.00 88.25 96 GLY A N 1
ATOM 749 C CA . GLY A 1 96 ? -15.494 -1.927 12.220 1.00 88.25 96 GLY A CA 1
ATOM 750 C C . GLY A 1 96 ? -14.448 -2.638 13.102 1.00 88.25 96 GLY A C 1
ATOM 751 O O . GLY A 1 96 ? -14.141 -2.149 14.187 1.00 88.25 96 GLY A O 1
ATOM 752 N N . GLU A 1 97 ? -13.888 -3.764 12.651 1.00 91.50 97 GLU A N 1
ATOM 753 C CA . GLU A 1 97 ? -12.825 -4.539 13.303 1.00 91.50 97 GLU A CA 1
ATOM 754 C C . GLU A 1 97 ? -11.468 -4.422 12.574 1.00 91.50 97 GLU A C 1
ATOM 756 O O . GLU A 1 97 ? -10.593 -5.272 12.751 1.00 91.50 97 GLU A O 1
ATOM 761 N N . ALA A 1 98 ? -11.255 -3.385 11.754 1.00 93.12 98 ALA A N 1
ATOM 762 C CA . ALA A 1 98 ? -10.029 -3.207 10.965 1.00 93.12 98 ALA A CA 1
ATOM 763 C C . ALA A 1 98 ? -8.721 -3.264 11.787 1.00 93.12 98 ALA A C 1
ATOM 765 O O . ALA A 1 98 ? -7.677 -3.679 11.277 1.00 93.12 98 ALA A O 1
ATOM 766 N N . GLU A 1 99 ? -8.764 -2.904 13.072 1.0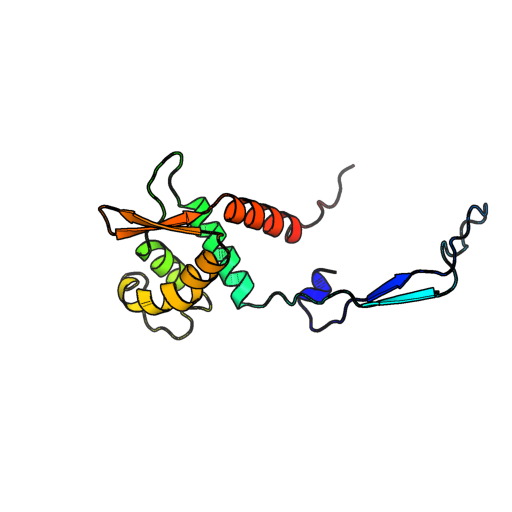0 93.69 99 GLU A N 1
ATOM 767 C CA . GLU A 1 99 ? -7.611 -2.979 13.981 1.00 93.69 99 GLU A CA 1
ATOM 768 C C . GLU A 1 99 ? -7.060 -4.405 14.141 1.00 93.69 99 GLU A C 1
ATOM 770 O O . GLU A 1 99 ? -5.842 -4.597 14.215 1.00 93.69 99 GLU A O 1
ATOM 775 N N . ASP A 1 100 ? -7.930 -5.418 14.102 1.00 94.62 100 ASP A N 1
ATOM 776 C CA . ASP A 1 100 ? -7.554 -6.824 14.282 1.00 94.62 100 ASP A CA 1
ATOM 777 C C . ASP A 1 100 ? -6.728 -7.366 13.109 1.00 94.62 100 ASP A C 1
ATOM 779 O O . ASP A 1 100 ? -5.972 -8.331 13.258 1.00 94.62 100 ASP A O 1
ATOM 783 N N . ILE A 1 101 ? -6.843 -6.743 11.933 1.00 94.88 101 ILE A N 1
ATOM 784 C CA . ILE A 1 101 ? -6.129 -7.156 10.722 1.00 94.88 101 ILE A CA 1
ATOM 785 C C . ILE A 1 101 ? -4.891 -6.305 10.437 1.00 94.88 101 ILE A C 1
ATOM 787 O O . ILE A 1 101 ? -4.205 -6.561 9.448 1.00 94.88 101 ILE A O 1
ATOM 791 N N . TYR A 1 102 ? -4.527 -5.350 11.299 1.00 95.62 102 TYR A N 1
ATOM 792 C CA . TYR A 1 102 ? -3.319 -4.532 11.126 1.00 95.62 102 TYR A CA 1
ATOM 793 C C . TYR A 1 102 ? -2.044 -5.325 10.822 1.00 95.62 102 TYR A C 1
ATOM 795 O O . TYR A 1 102 ? -1.264 -4.858 9.984 1.00 95.62 102 TYR A O 1
ATOM 803 N N . PRO A 1 103 ? -1.777 -6.495 11.437 1.00 95.88 103 PRO A N 1
ATOM 804 C CA . PRO A 1 103 ? -0.624 -7.307 11.055 1.00 95.88 103 PRO A CA 1
ATOM 805 C C . PRO A 1 103 ? -0.680 -7.732 9.583 1.00 95.88 103 PRO A C 1
ATOM 807 O O . PRO A 1 103 ? 0.311 -7.583 8.868 1.00 95.88 103 PRO A O 1
ATOM 810 N N . THR A 1 104 ? -1.848 -8.171 9.113 1.00 95.31 104 THR A N 1
ATOM 811 C CA . THR A 1 104 ? -2.090 -8.564 7.720 1.00 95.31 104 THR A CA 1
ATOM 812 C C . THR A 1 104 ? -1.955 -7.378 6.773 1.00 95.31 104 THR A C 1
ATOM 814 O O . THR A 1 104 ? -1.226 -7.479 5.787 1.00 95.31 104 THR A O 1
ATOM 817 N N . VAL A 1 105 ? -2.579 -6.239 7.093 1.00 96.12 105 VAL A N 1
ATOM 818 C CA . VAL A 1 105 ? -2.489 -5.006 6.292 1.00 96.12 105 VAL A CA 1
ATOM 819 C C . VAL A 1 105 ? -1.034 -4.553 6.176 1.00 96.12 105 VAL A C 1
ATOM 821 O O . VAL A 1 105 ? -0.539 -4.283 5.080 1.00 96.12 105 VAL A O 1
ATOM 824 N N . ASN A 1 106 ? -0.294 -4.543 7.291 1.00 96.25 106 ASN A N 1
ATOM 825 C CA . ASN A 1 106 ? 1.118 -4.181 7.258 1.00 96.25 106 ASN A CA 1
ATOM 826 C C . ASN A 1 106 ? 1.937 -5.166 6.420 1.00 96.25 106 ASN A C 1
ATOM 828 O O . ASN A 1 106 ? 2.744 -4.742 5.600 1.00 96.25 106 ASN A O 1
ATOM 832 N N . GLN A 1 107 ? 1.747 -6.471 6.612 1.00 95.88 107 GLN A N 1
ATOM 833 C CA . GLN A 1 107 ? 2.543 -7.492 5.940 1.00 95.88 107 GLN A CA 1
ATOM 834 C C . GLN A 1 107 ? 2.285 -7.549 4.433 1.00 95.88 107 GLN A C 1
ATOM 836 O O . GLN A 1 107 ? 3.245 -7.637 3.667 1.00 95.88 107 GLN A O 1
ATOM 841 N N . LYS A 1 108 ? 1.014 -7.532 4.024 1.00 95.44 108 LYS A N 1
ATOM 842 C CA . LYS A 1 108 ? 0.599 -7.794 2.642 1.00 95.44 108 LYS A CA 1
ATOM 843 C C . LYS A 1 108 ? 0.453 -6.538 1.787 1.00 95.44 108 LYS A C 1
ATOM 845 O O . LYS A 1 108 ? 0.490 -6.664 0.573 1.00 95.44 108 LYS A O 1
ATOM 850 N N . VAL A 1 109 ? 0.312 -5.356 2.392 1.00 96.75 109 VAL A N 1
ATOM 851 C CA . VAL A 1 109 ? 0.023 -4.117 1.651 1.00 96.75 109 VAL A CA 1
ATOM 852 C C . VAL A 1 109 ? 1.040 -3.023 1.959 1.00 96.75 109 VAL A C 1
ATOM 854 O O . VAL A 1 109 ? 1.826 -2.640 1.093 1.00 96.75 109 VAL A O 1
ATOM 857 N N . VAL A 1 110 ? 1.110 -2.569 3.214 1.00 97.00 110 VAL A N 1
ATOM 858 C CA . VAL A 1 110 ? 1.946 -1.410 3.580 1.00 97.00 110 VAL A CA 1
ATOM 859 C C . VAL A 1 110 ? 3.433 -1.708 3.393 1.00 97.00 110 VAL A C 1
ATOM 861 O O . VAL A 1 110 ? 4.154 -0.904 2.814 1.00 97.00 110 VAL A O 1
ATOM 864 N N . ASN A 1 111 ? 3.924 -2.865 3.845 1.00 96.38 111 ASN A N 1
ATOM 865 C CA . ASN A 1 111 ? 5.341 -3.208 3.720 1.00 96.38 111 ASN A CA 1
ATOM 866 C C . ASN A 1 111 ? 5.784 -3.366 2.252 1.00 96.38 111 ASN A C 1
ATOM 868 O O . ASN A 1 111 ? 6.854 -2.854 1.923 1.00 96.38 111 ASN A O 1
ATOM 872 N N . PRO A 1 112 ? 5.031 -4.040 1.360 1.00 95.75 112 PRO A N 1
ATOM 873 C CA . PRO A 1 112 ? 5.329 -4.043 -0.072 1.00 95.75 112 PRO A CA 1
ATOM 874 C C . PRO A 1 112 ? 5.402 -2.645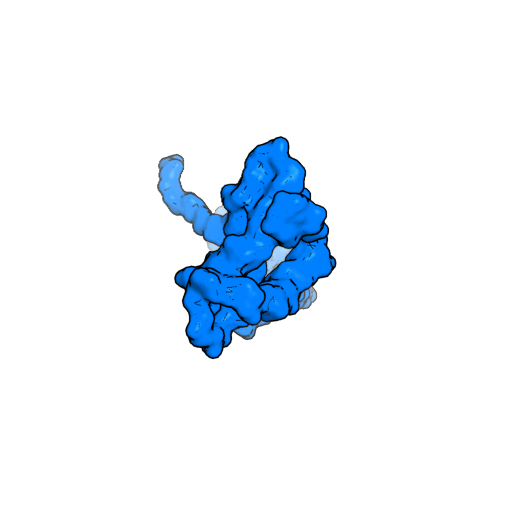 -0.696 1.00 95.75 112 PRO A C 1
ATOM 876 O O . PRO A 1 112 ? 6.394 -2.344 -1.361 1.00 95.75 112 PRO A O 1
ATOM 879 N N . LEU A 1 113 ? 4.418 -1.777 -0.435 1.00 96.31 113 LEU A N 1
ATOM 880 C CA . LEU A 1 113 ? 4.409 -0.407 -0.962 1.00 96.31 113 LEU A CA 1
ATOM 881 C C . LEU A 1 113 ? 5.574 0.430 -0.404 1.00 96.31 113 LEU A C 1
ATOM 883 O O . LEU A 1 113 ? 6.241 1.137 -1.159 1.00 96.31 113 LEU A O 1
ATOM 887 N N . LEU A 1 114 ? 5.887 0.293 0.891 1.00 96.50 114 LEU A N 1
ATOM 888 C CA . LEU A 1 114 ? 7.038 0.948 1.529 1.00 96.50 114 LEU A CA 1
ATOM 889 C C . LEU A 1 114 ? 8.369 0.487 0.934 1.00 96.50 114 LEU A C 1
ATOM 891 O O . LEU A 1 114 ? 9.244 1.307 0.671 1.00 96.50 114 LEU A O 1
ATOM 895 N N . LYS A 1 115 ? 8.544 -0.822 0.715 1.00 95.25 115 LYS A N 1
ATOM 896 C CA . LYS A 1 115 ? 9.772 -1.377 0.119 1.00 95.25 115 LYS A CA 1
ATOM 897 C C . LYS A 1 115 ? 10.023 -0.835 -1.286 1.00 95.25 115 LYS A C 1
ATOM 899 O O . LYS A 1 115 ? 11.177 -0.664 -1.661 1.00 95.25 115 LYS A O 1
ATOM 904 N N . ARG A 1 116 ? 8.950 -0.574 -2.038 1.00 92.69 116 ARG A N 1
ATOM 905 C CA . ARG A 1 116 ? 8.989 0.040 -3.372 1.00 92.69 116 ARG A CA 1
ATOM 906 C C . ARG A 1 116 ? 9.062 1.575 -3.325 1.00 92.69 116 ARG A C 1
ATOM 908 O O . ARG A 1 116 ? 9.112 2.187 -4.379 1.00 92.69 116 ARG A O 1
ATOM 915 N N . GLN A 1 117 ? 9.085 2.180 -2.132 1.00 96.00 117 GLN A N 1
ATOM 916 C CA . GLN A 1 117 ? 9.112 3.634 -1.914 1.00 96.00 117 GLN A CA 1
ATOM 917 C C . GLN A 1 117 ? 7.917 4.379 -2.524 1.00 96.00 117 GLN A C 1
ATOM 919 O O . GLN A 1 117 ? 8.018 5.560 -2.824 1.00 96.00 117 GLN A O 1
ATOM 924 N N . LEU A 1 118 ? 6.776 3.704 -2.682 1.00 95.44 118 LEU A N 1
ATOM 925 C CA . LEU A 1 118 ? 5.555 4.281 -3.268 1.00 95.44 118 LEU A CA 1
ATOM 926 C C . LEU A 1 118 ? 4.698 5.008 -2.229 1.00 95.44 118 LEU A C 1
ATOM 928 O O . LEU A 1 118 ? 3.850 5.834 -2.557 1.00 95.44 118 LEU A O 1
ATOM 932 N N . ILE A 1 119 ? 4.918 4.680 -0.958 1.00 97.69 119 ILE A N 1
ATOM 933 C CA . ILE A 1 119 ? 4.276 5.325 0.179 1.00 97.69 119 ILE A CA 1
ATOM 934 C C . ILE A 1 119 ? 5.319 5.681 1.233 1.00 97.69 119 ILE A C 1
ATOM 936 O O . ILE A 1 119 ? 6.397 5.090 1.307 1.00 97.69 119 ILE A O 1
ATOM 940 N N . SER A 1 120 ? 4.953 6.614 2.098 1.00 96.12 120 SER A N 1
ATOM 941 C CA . SER A 1 120 ? 5.634 6.943 3.338 1.00 96.12 120 SER A CA 1
ATOM 942 C C . SER A 1 120 ? 4.721 6.622 4.520 1.00 96.12 120 SER A C 1
ATOM 944 O O . SER A 1 120 ? 3.495 6.678 4.416 1.00 96.12 120 SER A O 1
ATOM 946 N N . LYS A 1 121 ? 5.323 6.242 5.649 1.00 95.50 121 LYS A N 1
ATOM 947 C CA . LYS A 1 121 ? 4.616 5.869 6.877 1.00 95.50 121 LYS A CA 1
ATOM 948 C C . LYS A 1 121 ? 5.121 6.730 8.023 1.00 95.50 121 LYS A C 1
ATOM 950 O O . LYS A 1 121 ? 6.293 6.641 8.387 1.00 95.50 121 LYS A O 1
ATOM 955 N N . THR A 1 122 ? 4.220 7.489 8.635 1.00 93.81 122 THR A N 1
ATOM 956 C CA . THR A 1 122 ? 4.537 8.402 9.737 1.00 93.81 122 THR A CA 1
ATOM 957 C C . THR A 1 122 ? 3.613 8.125 10.914 1.00 93.81 122 THR A C 1
ATOM 959 O O . THR A 1 122 ? 2.430 7.835 10.747 1.00 93.81 122 THR A O 1
ATOM 962 N N . ARG A 1 123 ? 4.143 8.197 12.137 1.00 91.19 123 ARG A N 1
ATOM 963 C CA . ARG A 1 123 ? 3.324 8.130 13.350 1.00 91.19 123 ARG A CA 1
ATOM 964 C C . ARG A 1 123 ? 3.054 9.548 13.832 1.00 91.19 123 ARG A C 1
ATOM 966 O O . ARG A 1 123 ? 3.979 10.224 14.272 1.00 91.19 123 ARG A O 1
ATOM 973 N N . LEU A 1 124 ? 1.801 9.978 13.741 1.00 87.06 124 LEU A N 1
ATOM 974 C CA . LEU A 1 124 ? 1.339 11.291 14.191 1.00 87.06 124 LEU A CA 1
ATOM 975 C C . LEU A 1 124 ? 0.312 11.127 15.318 1.00 87.06 124 LEU A C 1
ATOM 977 O O . LEU A 1 124 ? -0.160 10.019 15.594 1.00 87.06 124 LEU A O 1
ATOM 981 N N . ASN A 1 125 ? -0.014 12.227 16.001 1.00 73.44 125 ASN A N 1
ATOM 982 C CA . ASN A 1 125 ? -1.043 12.240 17.041 1.00 73.44 125 ASN A CA 1
ATOM 983 C C . ASN A 1 125 ? -2.384 11.810 16.424 1.00 73.44 125 ASN A C 1
ATOM 985 O O . ASN A 1 125 ? -2.991 12.577 15.686 1.00 73.44 125 ASN A O 1
ATOM 989 N N . GLY A 1 126 ? -2.808 10.572 16.691 1.00 77.19 126 GLY A N 1
ATOM 990 C CA . GLY A 1 126 ? -4.006 9.969 16.092 1.00 77.19 126 GLY A CA 1
ATOM 991 C C . GLY A 1 126 ? -3.780 8.592 15.465 1.00 77.19 126 GLY A C 1
ATOM 992 O O . GLY A 1 126 ? -4.745 7.868 15.261 1.00 77.19 126 GLY A O 1
ATOM 993 N N . GLY A 1 127 ? -2.529 8.178 15.224 1.00 87.44 127 GLY A N 1
ATOM 994 C CA . GLY A 1 127 ? -2.236 6.818 14.772 1.00 87.44 127 GLY A CA 1
ATOM 995 C C . GLY A 1 127 ? -1.090 6.710 13.774 1.00 87.44 127 GLY A C 1
ATOM 996 O O . GLY A 1 127 ? -0.257 7.603 13.619 1.00 87.44 127 GLY A O 1
ATOM 997 N N . THR A 1 128 ? -1.033 5.554 13.118 1.00 94.25 128 THR A N 1
ATOM 998 C CA . THR A 1 128 ? -0.149 5.342 11.970 1.00 94.25 128 THR A CA 1
ATOM 999 C C . THR A 1 128 ? -0.827 5.926 10.744 1.00 94.25 128 THR A C 1
ATOM 1001 O O . THR A 1 128 ? -1.923 5.485 10.407 1.00 94.25 128 THR A O 1
ATOM 1004 N N . GLN A 1 129 ? -0.164 6.869 10.087 1.00 94.69 129 GLN A N 1
ATOM 1005 C CA . GLN A 1 129 ? -0.641 7.488 8.861 1.00 94.69 129 GLN A CA 1
ATOM 1006 C C . GLN A 1 129 ? 0.259 7.138 7.685 1.00 94.69 129 GLN A C 1
ATOM 1008 O O . GLN A 1 129 ? 1.476 6.982 7.837 1.00 94.69 129 GLN A O 1
ATOM 1013 N N . ILE A 1 130 ? -0.366 6.992 6.526 1.00 96.25 130 ILE A N 1
ATOM 1014 C CA . ILE A 1 130 ? 0.261 6.601 5.275 1.00 96.25 130 ILE A CA 1
ATOM 1015 C C . ILE A 1 130 ? -0.056 7.654 4.214 1.00 96.25 130 ILE A C 1
ATOM 1017 O O . ILE A 1 130 ? -1.196 8.086 4.081 1.00 96.25 130 ILE A O 1
ATOM 1021 N N . ARG A 1 131 ? 0.968 8.072 3.473 1.00 96.25 131 ARG A N 1
ATOM 1022 C CA . ARG A 1 131 ? 0.843 8.978 2.325 1.00 96.25 131 ARG A CA 1
ATOM 1023 C C . ARG A 1 131 ? 1.555 8.405 1.125 1.00 96.25 131 ARG A C 1
ATOM 1025 O O . ARG A 1 131 ? 2.593 7.763 1.283 1.00 96.25 131 ARG A O 1
ATOM 1032 N N . THR A 1 132 ? 1.066 8.719 -0.056 1.00 96.81 132 THR A N 1
ATOM 1033 C CA . THR A 1 132 ? 1.764 8.481 -1.318 1.00 96.81 132 THR A CA 1
ATOM 1034 C C . THR A 1 132 ? 3.012 9.354 -1.426 1.00 96.81 132 THR A C 1
ATOM 1036 O O . THR A 1 132 ? 3.053 10.496 -0.956 1.00 96.81 132 THR A O 1
ATOM 1039 N N . THR A 1 133 ? 4.061 8.802 -2.028 1.00 96.19 133 THR A N 1
ATOM 1040 C CA . THR A 1 133 ? 5.266 9.544 -2.424 1.00 96.19 133 THR A CA 1
ATOM 1041 C C . THR A 1 133 ? 5.121 10.076 -3.848 1.00 96.19 133 THR A C 1
ATOM 1043 O O . THR A 1 133 ? 4.126 9.814 -4.525 1.00 96.19 133 THR A O 1
ATOM 1046 N N . GLN A 1 134 ? 6.130 10.808 -4.323 1.00 94.12 134 GLN A N 1
ATOM 1047 C CA . GLN A 1 134 ? 6.191 11.228 -5.721 1.00 94.12 134 GLN A CA 1
ATOM 1048 C C . GLN A 1 134 ? 6.262 10.014 -6.660 1.00 94.12 134 GLN A C 1
ATOM 1050 O O . GLN A 1 134 ? 5.522 9.945 -7.636 1.00 94.12 134 GLN A O 1
ATOM 1055 N N . GLU A 1 135 ? 7.070 9.014 -6.311 1.00 91.88 135 GLU A N 1
ATOM 1056 C CA . GLU A 1 135 ? 7.194 7.755 -7.047 1.00 91.88 135 GLU A CA 1
ATOM 1057 C C . GLU A 1 135 ? 5.868 6.979 -7.062 1.00 91.88 135 GLU A C 1
ATOM 1059 O O . GLU A 1 135 ? 5.513 6.362 -8.065 1.00 91.88 135 GLU A O 1
ATOM 1064 N N . GLY A 1 136 ? 5.107 7.035 -5.963 1.00 93.69 136 GLY A N 1
ATOM 1065 C CA . GLY A 1 136 ? 3.757 6.479 -5.890 1.00 93.69 136 GLY A CA 1
ATOM 1066 C C . GLY A 1 136 ? 2.792 7.143 -6.872 1.00 93.69 136 GLY A C 1
ATOM 1067 O O . GLY A 1 136 ? 2.099 6.446 -7.609 1.00 93.69 136 GLY A O 1
ATOM 1068 N N . LYS A 1 137 ? 2.792 8.480 -6.937 1.00 94.06 137 LYS A N 1
ATOM 1069 C CA . LYS A 1 137 ? 1.968 9.252 -7.885 1.00 94.06 137 LYS A CA 1
ATOM 1070 C C . LYS A 1 137 ? 2.335 8.953 -9.338 1.00 94.06 137 LYS A C 1
ATOM 1072 O O . LYS A 1 137 ? 1.458 8.746 -10.170 1.00 94.06 137 LYS A O 1
ATOM 1077 N N . GLU A 1 138 ? 3.628 8.889 -9.644 1.00 90.00 138 GLU A N 1
ATOM 1078 C CA . GLU A 1 138 ? 4.111 8.535 -10.983 1.00 90.00 138 GLU A CA 1
ATOM 1079 C C . GLU A 1 138 ? 3.701 7.113 -11.372 1.00 90.00 138 GLU A C 1
ATOM 1081 O O . GLU A 1 138 ? 3.274 6.880 -12.501 1.00 90.00 138 GLU A O 1
ATOM 1086 N N . MET A 1 139 ? 3.762 6.167 -10.430 1.00 88.75 139 MET A N 1
ATOM 1087 C CA . MET A 1 139 ? 3.283 4.808 -10.660 1.00 88.75 139 MET A CA 1
ATOM 1088 C C . MET A 1 139 ? 1.778 4.758 -10.942 1.00 88.75 139 MET A C 1
ATOM 1090 O O . MET A 1 139 ? 1.368 3.994 -11.813 1.00 88.75 139 MET A O 1
ATOM 1094 N N . LEU A 1 140 ? 0.965 5.563 -10.251 1.00 91.38 140 LEU A N 1
ATOM 1095 C CA . LEU A 1 140 ? -0.471 5.662 -10.527 1.00 91.38 140 LEU A CA 1
ATOM 1096 C C . LEU A 1 140 ? -0.739 6.233 -11.921 1.00 91.38 140 LEU A C 1
ATOM 1098 O O . LEU A 1 140 ? -1.477 5.621 -12.686 1.00 91.38 140 LEU A O 1
ATOM 1102 N N . ALA A 1 141 ? -0.060 7.316 -12.302 1.00 87.69 141 ALA A N 1
ATOM 1103 C CA . ALA A 1 141 ? -0.181 7.888 -13.644 1.00 87.69 141 ALA A CA 1
ATOM 1104 C C . ALA A 1 141 ? 0.226 6.886 -14.743 1.00 87.69 141 ALA A C 1
ATOM 1106 O O . ALA A 1 141 ? -0.414 6.792 -15.792 1.00 87.69 141 ALA A O 1
ATOM 1107 N N . LEU A 1 142 ? 1.278 6.094 -14.499 1.00 84.56 142 LEU A N 1
ATOM 1108 C CA . LEU A 1 142 ? 1.667 5.003 -15.390 1.00 84.56 142 LEU A CA 1
ATOM 1109 C C . LEU A 1 142 ? 0.584 3.923 -15.451 1.00 84.56 142 LEU A C 1
ATOM 1111 O O . LEU A 1 142 ? 0.221 3.509 -16.549 1.00 84.56 142 LEU A O 1
ATOM 1115 N N . ALA A 1 143 ? 0.048 3.487 -14.309 1.00 83.81 143 ALA A N 1
ATOM 1116 C CA . ALA A 1 143 ? -1.010 2.483 -14.257 1.00 83.81 143 ALA A CA 1
ATOM 1117 C C . ALA A 1 143 ? -2.260 2.935 -15.030 1.00 83.81 143 ALA A C 1
ATOM 1119 O O . ALA A 1 143 ? -2.752 2.173 -15.857 1.00 83.81 143 ALA A O 1
ATOM 1120 N N . GLU A 1 144 ? -2.702 4.182 -14.846 1.00 81.19 144 GLU A N 1
ATOM 1121 C CA . GLU A 1 144 ? -3.811 4.795 -15.590 1.00 81.19 144 GLU A CA 1
ATOM 1122 C C . GLU A 1 144 ? -3.545 4.842 -17.099 1.00 81.19 144 GLU A C 1
ATOM 1124 O O . GLU A 1 144 ? -4.416 4.516 -17.904 1.00 81.19 144 GLU A O 1
ATOM 1129 N N . SER A 1 145 ? -2.320 5.187 -17.510 1.00 74.69 145 SER A N 1
ATOM 1130 C CA . SER A 1 145 ? -1.950 5.197 -18.932 1.00 74.69 145 SER A CA 1
ATOM 1131 C C . SER A 1 145 ? -1.971 3.802 -19.572 1.00 74.69 145 SER A C 1
ATOM 1133 O O . SER A 1 145 ? -2.146 3.679 -20.784 1.00 74.69 145 SER A O 1
ATOM 1135 N N . LEU A 1 146 ? -1.797 2.749 -18.764 1.00 69.88 146 LEU A N 1
ATOM 1136 C CA . LEU A 1 146 ? -1.813 1.355 -19.206 1.00 69.88 146 LEU A CA 1
ATOM 1137 C C . LEU A 1 146 ? -3.232 0.767 -19.225 1.00 69.88 146 LEU A C 1
ATOM 1139 O O . LEU A 1 146 ? -3.511 -0.091 -20.060 1.00 69.88 146 LEU A O 1
ATOM 1143 N N . THR A 1 147 ? -4.125 1.215 -18.338 1.00 66.69 147 THR A N 1
ATOM 1144 C CA . THR A 1 147 ? -5.554 0.849 -18.343 1.00 66.69 147 THR A CA 1
ATOM 1145 C C . THR A 1 147 ? -6.399 1.714 -19.278 1.00 66.69 147 THR A C 1
ATOM 1147 O O . THR A 1 147 ? -7.538 1.355 -19.566 1.00 66.69 147 THR A O 1
ATOM 1150 N N . GLY A 1 148 ? -5.839 2.804 -19.810 1.00 51.12 148 GLY A N 1
ATOM 1151 C CA . GLY A 1 148 ? -6.453 3.645 -20.829 1.00 51.12 148 GLY A CA 1
ATOM 1152 C C . GLY A 1 148 ? -6.752 2.896 -22.130 1.00 51.12 148 GLY A C 1
ATOM 1153 O O . GLY A 1 148 ? -5.897 2.754 -23.008 1.00 51.12 148 GLY A O 1
ATOM 1154 N N . GLU A 1 149 ? -8.009 2.478 -22.279 1.00 44.47 149 GLU A N 1
ATOM 1155 C CA . GLU A 1 149 ? -8.680 2.333 -23.568 1.00 44.47 149 GLU A CA 1
ATOM 1156 C C . GLU A 1 149 ? -8.315 3.517 -24.477 1.00 44.47 149 GLU A C 1
ATOM 1158 O O . GLU A 1 149 ? -8.449 4.685 -24.108 1.00 44.47 149 GLU A O 1
ATOM 1163 N N . GLN A 1 150 ? -7.847 3.211 -25.689 1.00 36.56 150 GLN A N 1
ATOM 1164 C CA . GLN A 1 150 ? -7.786 4.191 -26.769 1.00 36.56 150 GLN A CA 1
ATOM 1165 C C . GLN A 1 150 ? -9.176 4.835 -26.892 1.00 36.56 150 GLN A C 1
ATOM 1167 O O . GLN A 1 150 ? -10.144 4.087 -27.066 1.00 36.56 150 GLN A O 1
ATOM 1172 N N . PRO A 1 151 ? -9.325 6.171 -26.859 1.00 37.69 151 PRO A N 1
ATOM 1173 C CA . PRO A 1 151 ? -10.583 6.764 -27.267 1.00 37.69 151 PRO A CA 1
ATOM 1174 C C . PRO A 1 151 ? -10.813 6.396 -28.737 1.00 37.69 151 PRO A C 1
ATOM 1176 O O . PRO A 1 151 ? -10.142 6.894 -29.643 1.00 37.69 151 PRO A O 1
ATOM 1179 N N . SER A 1 152 ? -11.759 5.482 -28.969 1.00 41.19 152 SER A N 1
ATOM 1180 C CA . SER A 1 152 ? -12.381 5.300 -30.274 1.00 41.19 152 SER A CA 1
ATOM 1181 C C . SER A 1 152 ? -13.017 6.625 -30.681 1.00 41.19 152 SER A C 1
ATOM 1183 O O . SER A 1 152 ? -14.062 6.989 -30.161 1.00 41.19 152 SER A O 1
ATOM 1185 N N . GLY A 1 153 ? -12.352 7.312 -31.609 1.00 42.41 153 GLY A N 1
ATOM 1186 C CA . GLY A 1 153 ? -12.933 8.095 -32.699 1.00 42.41 153 GLY A CA 1
ATOM 1187 C C . GLY A 1 153 ? -13.856 9.269 -32.364 1.00 42.41 153 GLY A C 1
ATOM 1188 O O . GLY A 1 153 ? -14.948 9.105 -31.836 1.00 42.41 153 GLY A O 1
ATOM 1189 N N . THR A 1 154 ? -13.484 10.450 -32.855 1.00 40.28 154 THR A N 1
ATOM 1190 C CA . THR A 1 154 ? -14.323 11.369 -33.665 1.00 40.28 154 THR A CA 1
ATOM 1191 C C . THR A 1 154 ? -13.410 12.536 -34.079 1.00 40.28 154 THR A C 1
ATOM 1193 O O . THR A 1 154 ? -12.696 13.055 -33.229 1.00 40.28 154 THR A O 1
ATOM 1196 N N . LEU A 1 155 ? -13.283 12.990 -35.330 1.00 37.06 155 LEU A N 1
ATOM 1197 C CA . LEU A 1 155 ? -13.997 12.830 -36.605 1.00 37.06 155 LEU A CA 1
ATOM 1198 C C . LEU A 1 155 ? -12.970 12.859 -37.749 1.00 37.06 155 LEU A C 1
ATOM 1200 O O . LEU A 1 155 ? -11.979 13.611 -37.606 1.00 37.06 155 LEU A O 1
#

InterPro domains:
  IPR054162 DUF6293, C-terminal winged helix domain [PF22665] (52-142)

Foldseek 3Di:
DVVCLQDVHWDKDFDAPDADDDDPDPDDDRGHHTPDIDTDDRPRCDLLNVLQLVLLVVFAVQQDPPDPFTDALLVSLLVCQVVVGPLCPPPPDHSVVSVVCSVSCCVSHVVVCVVVVQKDWDQDDPHIHIHGDPVVVVVNVVVCVSVDDDPPDDD

Secondary structure (DSSP, 8-state):
-HHHHTTT---EEEE-SEE----S-TTS-SEE---EEEEPP-----HHHHHHHHHHHHHHHHSPTT-S--EEHHHHHHHHHHTT-TTTTT----GGGGGGGHHHHIIIIIHHHHHTTSEEEEEETTEEEEEE-HHHHHHHHHHHHHH--------

Organism: NCBI:txid2247

pLDDT: mean 80.82, std 17.46, range [36.56, 97.69]